Protein AF-A0A2W6DNK1-F1 (afdb_monomer_lite)

Foldseek 3Di:
DPDDDAQEEEAEADFFQDADAQDQDDDDDDDDPDDCVVSVVVSCCSNVPDPCSLVVLLPPPHQYEYEHQPPQAPRPVVRVVVSQVSYPRRDYDYDNQYRPCCVRPVVVVVVVVCVRVVD

Sequence (119 aa):
MFGVTVRRLVLEDVGPLKPRPADPPAKPKGVLPFDWRVVEQVRPEIDNFDPGWAGVVASITALTLAVAGGPRSPIPQKQIDDLVRLLPDGRMVTVDAGHFVHATEPDAFIRQLVSFLDA

Secondary structure (DSSP, 8-state):
-------EEEEES----------PPPPPSS--SS-HHHHHHHHHHHHS--TTHHHHHHT--SEEEEEE--TTSSS-HHHHHHHHHHSTTEEEEE-SS-S-HHHHSHHHHHHHHHHHH--

Radius of gyration: 16.28 Å; chains: 1; bounding box: 42×34×45 Å

Structure (mmCIF, N/CA/C/O backbone):
data_AF-A0A2W6DNK1-F1
#
_entry.id   AF-A0A2W6DNK1-F1
#
loop_
_atom_site.group_PDB
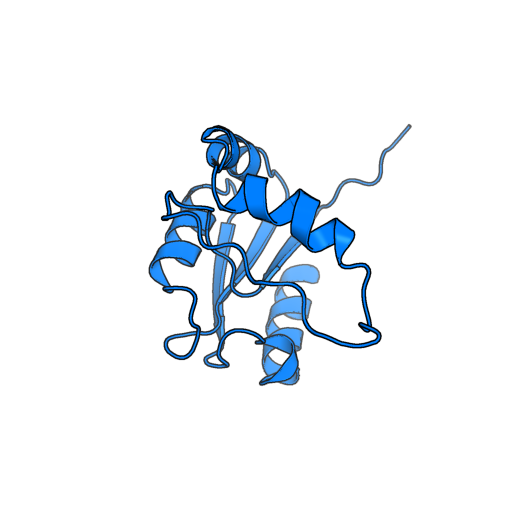_atom_site.id
_atom_site.type_symbol
_atom_site.label_atom_id
_atom_site.label_alt_id
_atom_site.label_comp_id
_atom_site.label_asym_id
_atom_site.label_entity_id
_atom_site.label_seq_id
_atom_site.pdbx_PDB_ins_code
_atom_site.Cartn_x
_atom_site.Cartn_y
_atom_site.Cartn_z
_atom_site.occupancy
_atom_site.B_iso_or_equiv
_atom_site.auth_seq_id
_atom_site.auth_comp_id
_atom_site.auth_asym_id
_atom_site.auth_atom_id
_atom_site.pdbx_PDB_model_num
ATOM 1 N N . MET A 1 1 ? -28.617 11.988 2.122 1.00 44.09 1 MET A N 1
ATOM 2 C CA . MET A 1 1 ? -27.889 11.049 1.245 1.00 44.09 1 MET A CA 1
ATOM 3 C C . MET A 1 1 ? -26.732 10.498 2.064 1.00 44.09 1 MET A C 1
ATOM 5 O O . MET A 1 1 ? -25.747 11.198 2.235 1.00 44.09 1 MET A O 1
ATOM 9 N N . PHE A 1 2 ? -26.884 9.328 2.687 1.00 51.50 2 PHE A N 1
ATOM 10 C CA . PHE A 1 2 ? -25.758 8.693 3.375 1.00 51.50 2 PHE A CA 1
ATOM 11 C C . PHE A 1 2 ? -24.944 7.972 2.304 1.00 51.50 2 PHE A C 1
ATOM 13 O O . PHE A 1 2 ? -25.337 6.904 1.842 1.00 51.50 2 PHE A O 1
ATOM 20 N N . GLY A 1 3 ? -23.885 8.621 1.818 1.00 61.28 3 GLY A N 1
ATOM 21 C CA . GLY A 1 3 ? -22.905 7.952 0.969 1.00 61.28 3 GLY A CA 1
ATOM 22 C C . GLY A 1 3 ? -22.286 6.797 1.749 1.00 61.28 3 GLY A C 1
ATOM 23 O O . GLY A 1 3 ? -22.042 6.927 2.948 1.00 61.28 3 GLY A O 1
ATOM 24 N N . VAL A 1 4 ? -22.075 5.657 1.094 1.00 68.25 4 VAL A N 1
ATOM 25 C CA . VAL A 1 4 ? -21.362 4.533 1.706 1.00 68.25 4 VAL A CA 1
ATOM 26 C C . VAL A 1 4 ? -19.957 5.019 2.059 1.00 68.25 4 VAL A C 1
ATOM 28 O O . VAL A 1 4 ? -19.179 5.354 1.170 1.00 68.25 4 VAL A O 1
ATOM 31 N N . THR A 1 5 ? -19.643 5.097 3.351 1.00 87.12 5 THR A N 1
ATOM 32 C CA . THR A 1 5 ? -18.294 5.407 3.824 1.00 87.12 5 THR A CA 1
ATOM 33 C C . THR A 1 5 ? -17.522 4.112 4.042 1.00 87.12 5 THR A C 1
ATOM 35 O O . THR A 1 5 ? -18.023 3.149 4.632 1.00 87.12 5 THR A O 1
ATOM 38 N N . VAL A 1 6 ? -16.282 4.072 3.558 1.00 93.00 6 VAL A N 1
ATOM 39 C CA . VAL A 1 6 ? -15.356 2.977 3.858 1.00 93.00 6 VAL A CA 1
ATOM 40 C C . VAL A 1 6 ? -14.941 3.113 5.321 1.00 93.00 6 VAL A C 1
ATOM 42 O O . VAL A 1 6 ? -14.356 4.118 5.707 1.00 93.00 6 VAL A O 1
ATOM 45 N N . ARG A 1 7 ? -15.277 2.119 6.152 1.00 94.56 7 ARG A N 1
ATOM 46 C CA . ARG A 1 7 ? -14.941 2.118 7.591 1.00 94.56 7 ARG A CA 1
ATOM 47 C C . ARG A 1 7 ? -13.586 1.482 7.886 1.00 94.56 7 ARG A C 1
ATOM 49 O O . ARG A 1 7 ? -12.930 1.854 8.852 1.00 94.56 7 ARG A O 1
ATOM 56 N N . ARG A 1 8 ? -13.206 0.499 7.071 1.00 96.94 8 ARG A N 1
ATOM 57 C CA . ARG A 1 8 ? -11.970 -0.271 7.189 1.00 96.94 8 ARG A CA 1
ATOM 58 C C . ARG A 1 8 ? -11.391 -0.488 5.797 1.00 96.94 8 ARG A C 1
ATOM 60 O O . ARG A 1 8 ? -12.136 -0.838 4.882 1.00 96.94 8 ARG A O 1
ATOM 67 N N . LEU A 1 9 ? -10.093 -0.268 5.655 1.00 97.31 9 LEU A N 1
ATOM 68 C CA . LEU A 1 9 ? -9.333 -0.419 4.419 1.00 97.31 9 LEU A CA 1
ATOM 69 C C . LEU A 1 9 ? -8.195 -1.411 4.660 1.00 97.31 9 LEU A C 1
ATOM 71 O O . LEU A 1 9 ? -7.528 -1.359 5.691 1.00 97.31 9 LEU A O 1
ATOM 75 N N . VAL A 1 10 ? -7.962 -2.312 3.711 1.00 98.06 10 VAL A N 1
ATOM 76 C CA . VAL A 1 10 ? -6.793 -3.193 3.731 1.00 98.06 10 VAL A CA 1
ATOM 77 C C . VAL A 1 10 ? -5.965 -2.930 2.487 1.00 98.06 10 VAL A C 1
ATOM 79 O O . VAL A 1 10 ? -6.500 -2.866 1.382 1.00 98.06 10 VAL A O 1
ATOM 82 N N . LEU A 1 11 ? -4.667 -2.747 2.693 1.00 97.81 11 LEU A N 1
ATOM 83 C CA . LEU A 1 11 ? -3.669 -2.504 1.668 1.00 97.81 11 LEU A CA 1
ATOM 84 C C . LEU A 1 11 ? -2.712 -3.691 1.646 1.00 97.81 11 LEU A C 1
ATOM 86 O O . LEU A 1 11 ? -2.183 -4.083 2.684 1.00 97.81 11 LEU A O 1
ATOM 90 N N . GLU A 1 12 ? -2.489 -4.269 0.476 1.00 98.50 12 GLU A N 1
ATOM 91 C CA . GLU A 1 12 ? -1.582 -5.400 0.314 1.00 98.50 12 GLU A CA 1
ATOM 92 C C . GLU A 1 12 ? -0.264 -4.921 -0.287 1.00 98.50 12 GLU A C 1
ATOM 94 O O . GLU A 1 12 ? -0.253 -4.339 -1.369 1.00 98.50 12 GLU A O 1
ATOM 99 N N . ASP A 1 13 ? 0.822 -5.151 0.451 1.00 98.06 13 ASP A N 1
ATOM 100 C CA . ASP A 1 13 ? 2.214 -4.994 0.032 1.00 98.06 13 ASP A CA 1
ATOM 101 C C . ASP A 1 13 ? 2.490 -3.764 -0.851 1.00 98.06 13 ASP A C 1
ATOM 103 O O . ASP A 1 13 ? 3.065 -3.844 -1.936 1.00 98.06 13 ASP A O 1
ATOM 107 N N . VAL A 1 14 ? 2.059 -2.597 -0.373 1.00 95.44 14 VAL A N 1
ATOM 108 C CA . VAL A 1 14 ? 2.172 -1.325 -1.089 1.00 95.44 14 VAL A CA 1
ATOM 109 C C . VAL A 1 14 ? 2.824 -0.271 -0.199 1.00 95.44 14 VAL A C 1
ATOM 111 O O . VAL A 1 14 ? 2.515 -0.149 0.985 1.00 95.44 14 VAL A O 1
ATOM 114 N N . GLY A 1 15 ? 3.765 0.480 -0.771 1.00 92.12 15 GLY A N 1
ATOM 115 C CA . GLY A 1 15 ? 4.386 1.656 -0.158 1.00 92.12 15 GLY A CA 1
ATOM 116 C C . GLY A 1 15 ? 3.917 2.952 -0.830 1.00 92.12 15 GLY A C 1
ATOM 117 O O . GLY A 1 15 ? 3.208 2.897 -1.837 1.00 92.12 15 GLY A O 1
ATOM 118 N N . PRO A 1 16 ? 4.315 4.134 -0.324 1.00 88.00 16 PRO A N 1
ATOM 119 C CA . PRO A 1 16 ? 4.031 5.378 -1.017 1.00 88.00 16 PRO A CA 1
ATOM 120 C C . PRO A 1 16 ? 4.796 5.413 -2.343 1.00 88.00 16 PRO A C 1
ATOM 122 O O . PRO A 1 16 ? 5.902 4.871 -2.454 1.00 88.00 16 PRO A O 1
ATOM 125 N N . LEU A 1 17 ? 4.244 6.121 -3.329 1.00 82.31 17 LEU A N 1
ATOM 126 C CA . LEU A 1 17 ? 5.014 6.484 -4.514 1.00 82.31 17 LEU A CA 1
ATOM 127 C C . LEU A 1 17 ? 6.224 7.325 -4.088 1.00 82.31 17 LEU A C 1
ATOM 129 O O . LEU A 1 17 ? 6.125 8.210 -3.236 1.00 82.31 17 LEU A O 1
ATOM 133 N N . LYS A 1 18 ? 7.384 7.021 -4.669 1.00 78.81 18 LYS A N 1
ATOM 134 C CA . LYS A 1 18 ? 8.635 7.751 -4.454 1.00 78.81 18 LYS A CA 1
ATOM 135 C C . LYS A 1 18 ? 9.195 8.194 -5.804 1.00 78.81 18 LYS A C 1
ATOM 137 O O . LYS A 1 18 ? 8.950 7.506 -6.799 1.00 78.81 18 LYS A O 1
ATOM 142 N N . PRO A 1 19 ? 9.974 9.293 -5.843 1.00 79.69 19 PRO A N 1
ATOM 143 C CA . PRO A 1 19 ? 10.670 9.685 -7.058 1.00 79.69 19 PRO A CA 1
ATOM 144 C C . PRO A 1 19 ? 11.487 8.511 -7.597 1.00 79.69 19 PRO A C 1
ATOM 146 O O . PRO A 1 19 ? 12.248 7.884 -6.854 1.00 79.69 19 PRO A O 1
ATOM 149 N N . ARG A 1 20 ? 11.335 8.222 -8.887 1.00 81.31 20 ARG A N 1
ATOM 150 C CA . ARG A 1 20 ? 12.095 7.185 -9.584 1.00 81.31 20 ARG A CA 1
ATOM 151 C C . ARG A 1 20 ? 12.389 7.619 -11.018 1.00 81.31 20 ARG A C 1
ATOM 153 O O . ARG A 1 20 ? 11.622 8.406 -11.568 1.00 81.31 20 ARG A O 1
ATOM 160 N N . PRO A 1 21 ? 13.464 7.112 -11.641 1.00 85.50 21 PRO A N 1
ATOM 161 C CA . PRO A 1 21 ? 13.654 7.273 -13.074 1.00 85.50 21 PRO A CA 1
ATOM 162 C C . PRO A 1 21 ? 12.460 6.692 -1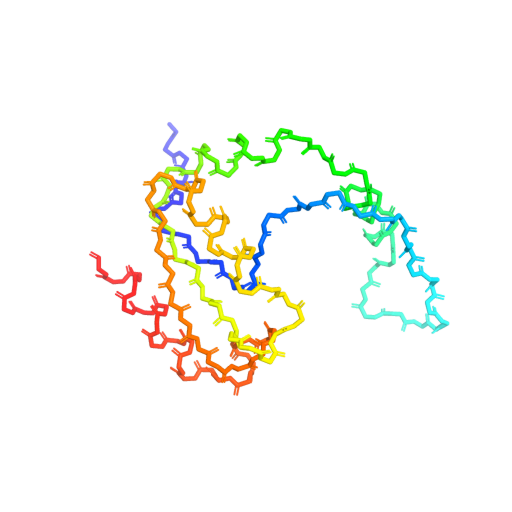3.839 1.00 85.50 21 PRO A C 1
ATOM 164 O O . PRO A 1 21 ? 11.982 5.600 -13.511 1.00 85.50 21 PRO A O 1
ATOM 167 N N . ALA A 1 22 ? 11.990 7.428 -14.845 1.00 86.56 22 ALA A N 1
ATOM 168 C CA . ALA A 1 22 ? 10.959 6.939 -15.743 1.00 86.56 22 ALA A CA 1
ATOM 169 C C . ALA A 1 22 ? 11.503 5.752 -16.544 1.00 86.56 22 ALA A C 1
ATOM 171 O O . ALA A 1 22 ? 12.569 5.843 -17.154 1.00 86.56 22 ALA A O 1
ATOM 172 N N . ASP A 1 23 ? 10.765 4.647 -16.529 1.00 86.50 23 ASP A N 1
ATOM 173 C CA . ASP A 1 23 ? 11.126 3.424 -17.253 1.00 86.50 23 ASP A CA 1
ATOM 174 C C . ASP A 1 23 ? 9.852 2.696 -17.704 1.00 86.50 23 ASP A C 1
ATOM 176 O O . ASP A 1 23 ? 9.444 1.697 -17.100 1.00 86.50 23 ASP A O 1
ATOM 180 N N . PRO A 1 24 ? 9.087 3.261 -18.651 1.00 86.31 24 PRO A N 1
ATOM 181 C CA . PRO A 1 24 ? 7.848 2.649 -19.101 1.00 86.31 24 PRO A CA 1
ATOM 182 C C . PRO A 1 24 ? 8.131 1.357 -19.889 1.00 86.31 24 PRO A C 1
ATOM 184 O O . PRO A 1 24 ? 8.970 1.358 -20.791 1.00 86.31 24 PRO A O 1
ATOM 187 N N . PRO A 1 25 ? 7.418 0.250 -19.605 1.00 89.69 25 PRO A N 1
ATOM 188 C CA . PRO A 1 25 ? 7.594 -0.983 -20.359 1.00 89.69 25 PRO A CA 1
ATOM 189 C C . PRO A 1 25 ? 7.104 -0.818 -21.803 1.00 89.69 25 PRO A C 1
ATOM 191 O O . PRO A 1 25 ? 6.107 -0.145 -22.067 1.00 89.69 25 PRO A O 1
ATOM 194 N N . ALA A 1 26 ? 7.760 -1.497 -22.744 1.00 93.69 26 ALA A N 1
ATOM 195 C CA . ALA A 1 26 ? 7.257 -1.602 -24.109 1.00 93.69 26 ALA A CA 1
ATOM 196 C C . ALA A 1 26 ? 6.015 -2.509 -24.167 1.00 93.69 26 ALA A C 1
ATOM 198 O O . ALA A 1 26 ? 5.935 -3.517 -23.461 1.00 93.69 26 ALA A O 1
ATOM 199 N N . LYS A 1 27 ? 5.070 -2.187 -25.061 1.00 95.44 27 LYS A N 1
ATOM 200 C CA . LYS A 1 27 ? 3.878 -3.014 -25.285 1.00 95.44 27 LYS A CA 1
ATOM 201 C C . LYS A 1 27 ? 4.264 -4.429 -25.737 1.00 95.44 27 LYS A C 1
ATOM 203 O O . LYS A 1 27 ? 4.919 -4.558 -26.777 1.00 95.44 27 LYS A O 1
ATOM 208 N N . PRO A 1 28 ? 3.827 -5.493 -25.037 1.00 95.88 28 PRO A N 1
ATOM 209 C CA . PRO A 1 28 ? 4.054 -6.855 -25.497 1.00 95.88 28 PRO A CA 1
ATOM 210 C C . PRO A 1 28 ? 3.306 -7.141 -26.805 1.00 95.88 28 PRO A C 1
ATOM 212 O O . PRO A 1 28 ? 2.250 -6.571 -27.088 1.00 95.88 28 PRO A O 1
ATOM 215 N N . LYS A 1 29 ? 3.851 -8.053 -27.614 1.00 96.44 29 LYS A N 1
ATOM 216 C CA . LYS A 1 29 ? 3.197 -8.521 -28.844 1.00 96.44 29 LYS A CA 1
ATOM 217 C C . LYS A 1 29 ? 1.994 -9.413 -28.506 1.00 96.44 29 LYS A C 1
ATOM 219 O O . LYS A 1 29 ? 2.033 -10.152 -27.529 1.00 96.44 29 LYS A O 1
ATOM 224 N N . GLY A 1 30 ? 0.985 -9.415 -29.379 1.00 95.75 30 GLY A N 1
ATOM 225 C CA . GLY A 1 30 ? -0.181 -10.300 -29.281 1.00 95.75 30 GLY A CA 1
ATOM 226 C C . GLY A 1 30 ? -1.385 -9.683 -28.568 1.00 95.75 30 GLY A C 1
ATOM 227 O O . GLY A 1 30 ? -1.405 -8.493 -28.253 1.00 95.75 30 GLY A O 1
ATOM 228 N N . VAL A 1 31 ? -2.419 -10.504 -28.367 1.00 95.81 31 VAL A N 1
ATOM 229 C CA . VAL A 1 31 ? -3.621 -10.118 -27.616 1.00 95.81 31 VAL A CA 1
ATOM 230 C C . VAL A 1 31 ? -3.301 -10.178 -26.128 1.00 95.81 31 VAL A C 1
ATOM 232 O O . VAL A 1 31 ? -2.811 -11.194 -25.638 1.00 95.81 31 VAL A O 1
ATOM 235 N N . LEU A 1 32 ? -3.571 -9.085 -25.421 1.00 97.06 32 LEU A N 1
ATOM 236 C CA . LEU A 1 32 ? -3.345 -8.982 -23.984 1.00 97.06 32 LEU A CA 1
ATOM 237 C C . LEU A 1 32 ? -4.640 -9.282 -23.219 1.00 97.06 32 LEU A C 1
ATOM 239 O O . LEU A 1 32 ? -5.720 -8.954 -23.711 1.00 97.06 32 LEU A O 1
ATOM 243 N N . PRO A 1 33 ? -4.551 -9.836 -21.997 1.00 96.31 33 PRO A N 1
ATOM 244 C CA . PRO A 1 33 ? -5.715 -10.068 -21.142 1.00 96.31 33 PRO A CA 1
ATOM 245 C C . PRO A 1 33 ? -6.245 -8.781 -20.474 1.00 96.31 33 PRO A C 1
ATOM 247 O O . PRO A 1 33 ? -7.129 -8.850 -19.628 1.00 96.31 33 PRO A O 1
ATOM 250 N N . PHE A 1 34 ? -5.703 -7.613 -20.832 1.00 95.06 34 PHE A N 1
ATOM 251 C CA . PHE A 1 34 ? -6.105 -6.293 -20.346 1.00 95.06 34 PHE A CA 1
ATOM 252 C C . PHE A 1 34 ? -5.882 -5.226 -21.432 1.00 95.06 34 PHE A C 1
ATOM 254 O O . PHE A 1 34 ? -5.123 -5.444 -22.381 1.00 95.06 34 PHE A O 1
ATOM 261 N N . ASP A 1 35 ? -6.523 -4.059 -21.298 1.00 95.81 35 ASP A N 1
ATOM 262 C CA . ASP A 1 35 ? -6.309 -2.936 -22.219 1.00 95.81 35 ASP A CA 1
ATOM 263 C C . ASP A 1 35 ? -4.965 -2.253 -21.932 1.00 95.81 35 ASP A C 1
ATOM 265 O O . ASP A 1 35 ? -4.757 -1.656 -20.875 1.00 95.81 35 ASP A O 1
ATOM 269 N N . TRP A 1 36 ? -4.053 -2.310 -22.904 1.00 96.00 36 TRP A N 1
ATOM 270 C CA . TRP A 1 36 ? -2.750 -1.654 -22.812 1.00 96.00 36 TRP A CA 1
ATOM 271 C C . TRP A 1 36 ? -2.844 -0.140 -22.578 1.00 96.00 36 TRP A C 1
ATOM 273 O O . TRP A 1 36 ? -1.942 0.432 -21.967 1.00 96.00 36 TRP A O 1
ATOM 283 N N . ARG A 1 37 ? -3.939 0.509 -22.998 1.00 94.81 37 ARG A N 1
ATOM 284 C CA . ARG A 1 37 ? -4.141 1.948 -22.771 1.00 94.81 37 ARG A CA 1
ATOM 285 C C . ARG A 1 37 ? -4.123 2.319 -21.290 1.00 94.81 37 ARG A C 1
ATOM 287 O O . ARG A 1 37 ? -3.697 3.418 -20.958 1.00 94.81 37 ARG A O 1
ATOM 294 N N . VAL A 1 38 ? -4.510 1.402 -20.398 1.00 95.06 38 VAL A N 1
ATOM 295 C CA . VAL A 1 38 ? -4.424 1.627 -18.946 1.00 95.06 38 VAL A CA 1
ATOM 296 C C . VAL A 1 38 ? -2.967 1.788 -18.509 1.00 95.06 38 VAL A C 1
ATOM 298 O O . VAL A 1 38 ? -2.665 2.666 -17.709 1.00 95.06 38 VAL A O 1
ATOM 301 N N . VAL A 1 39 ? -2.038 1.005 -19.068 1.00 94.19 39 VAL A N 1
ATOM 302 C CA . VAL A 1 39 ? -0.603 1.136 -18.759 1.00 94.19 39 VAL A CA 1
ATOM 303 C C . VAL A 1 39 ? -0.074 2.481 -19.245 1.00 94.19 39 VAL A C 1
ATOM 305 O O . VAL A 1 39 ? 0.631 3.159 -18.504 1.00 94.19 39 VAL A O 1
ATOM 308 N N . GLU A 1 40 ? -0.446 2.890 -20.458 1.00 93.44 40 GLU A N 1
ATOM 309 C CA . GLU A 1 40 ? -0.033 4.173 -21.044 1.00 93.44 40 GLU A CA 1
ATOM 310 C C . GLU A 1 40 ? -0.542 5.378 -20.242 1.00 93.44 40 GLU A C 1
ATOM 312 O O . GLU A 1 40 ? 0.138 6.398 -20.186 1.00 93.44 40 GLU A O 1
ATOM 317 N N . GLN A 1 41 ? -1.706 5.257 -19.601 1.00 92.75 41 GLN A N 1
ATOM 318 C CA . GLN A 1 41 ? -2.293 6.310 -18.768 1.00 92.75 41 GLN A CA 1
ATOM 319 C C . GLN A 1 41 ? -1.730 6.324 -17.344 1.00 92.75 41 GLN A C 1
ATOM 321 O O . GLN A 1 41 ? -1.423 7.390 -16.821 1.00 92.75 41 GLN A O 1
ATOM 326 N N . VAL A 1 42 ? -1.551 5.154 -16.726 1.00 90.62 42 VAL A N 1
ATOM 327 C CA . VAL A 1 42 ? -1.112 5.046 -15.327 1.00 90.62 42 VAL A CA 1
ATOM 328 C C . VAL A 1 42 ? 0.399 5.239 -15.190 1.00 90.62 42 VAL A C 1
ATOM 330 O O . VAL A 1 42 ? 0.870 5.832 -14.222 1.00 90.62 42 VAL A O 1
ATOM 333 N N . ARG A 1 43 ? 1.203 4.746 -16.143 1.00 90.69 43 ARG A N 1
ATOM 334 C CA . ARG A 1 43 ? 2.668 4.759 -16.012 1.00 90.69 43 ARG A CA 1
ATOM 335 C C . ARG A 1 43 ? 3.257 6.171 -15.861 1.00 90.69 43 ARG A C 1
ATOM 337 O O . ARG A 1 43 ? 4.102 6.315 -14.976 1.00 90.69 43 ARG A O 1
ATOM 344 N N . PRO A 1 44 ? 2.800 7.199 -16.604 1.00 88.94 44 PRO A N 1
ATOM 345 C CA . PRO A 1 44 ? 3.237 8.577 -16.395 1.00 88.94 44 PRO A CA 1
ATOM 346 C C . PRO A 1 44 ? 2.965 9.112 -14.985 1.00 88.94 44 PRO A C 1
ATOM 348 O O . PRO A 1 44 ? 3.800 9.844 -14.466 1.00 88.94 44 PRO A O 1
ATOM 351 N N . GLU A 1 45 ? 1.861 8.728 -14.336 1.00 87.00 45 GLU A N 1
ATOM 352 C CA . GLU A 1 45 ? 1.555 9.151 -12.958 1.00 87.00 45 GLU A CA 1
ATOM 353 C C . GLU A 1 45 ? 2.494 8.502 -11.933 1.00 87.00 45 GLU A C 1
ATOM 355 O O . GLU A 1 45 ? 2.833 9.104 -10.919 1.00 87.00 45 GLU A O 1
ATOM 360 N N . ILE A 1 46 ? 2.956 7.277 -12.197 1.00 86.94 46 ILE A N 1
ATOM 361 C CA . ILE A 1 46 ? 3.936 6.595 -11.340 1.00 86.94 46 ILE A CA 1
ATOM 362 C C . ILE A 1 46 ? 5.361 7.110 -11.621 1.00 86.94 46 ILE A C 1
ATOM 364 O O . ILE A 1 46 ? 6.195 7.139 -10.717 1.00 86.94 46 ILE A O 1
ATOM 368 N N . ASP A 1 47 ? 5.681 7.441 -12.874 1.00 87.25 47 ASP A N 1
ATOM 369 C CA . ASP A 1 47 ? 6.991 7.979 -13.274 1.00 87.25 47 ASP A CA 1
ATOM 370 C C . ASP A 1 47 ? 7.165 9.442 -12.814 1.00 87.25 47 ASP A C 1
ATOM 372 O O . ASP A 1 47 ? 8.236 9.819 -12.341 1.00 87.25 47 ASP A O 1
ATOM 376 N N . ASN A 1 48 ? 6.106 10.251 -12.900 1.00 86.44 48 ASN A N 1
ATOM 377 C CA . ASN A 1 48 ? 6.047 11.640 -12.447 1.00 86.44 48 ASN A CA 1
ATOM 378 C C . ASN A 1 48 ? 5.018 11.779 -11.316 1.00 86.44 48 ASN A C 1
ATOM 380 O O . ASN A 1 48 ? 3.940 12.345 -11.502 1.00 86.44 48 ASN A O 1
ATOM 384 N N . PHE A 1 49 ? 5.344 11.207 -10.154 1.00 84.88 49 PHE A N 1
ATOM 385 C CA . PHE A 1 49 ? 4.421 11.167 -9.020 1.00 84.88 49 PHE A CA 1
ATOM 386 C C . PHE A 1 49 ? 4.069 12.572 -8.508 1.00 84.88 49 PHE A C 1
ATOM 388 O O . PHE A 1 49 ? 4.934 13.435 -8.348 1.00 84.88 49 PHE A O 1
ATOM 395 N N . ASP A 1 50 ? 2.790 12.778 -8.199 1.00 86.31 50 ASP A N 1
ATOM 396 C CA . ASP A 1 50 ? 2.318 13.991 -7.535 1.00 86.31 50 ASP A CA 1
ATOM 397 C C . ASP A 1 50 ? 2.778 13.991 -6.060 1.00 86.31 50 ASP A C 1
ATOM 399 O O . ASP A 1 50 ? 2.421 13.076 -5.306 1.00 86.31 50 ASP A O 1
ATOM 403 N N . PRO A 1 51 ? 3.543 14.996 -5.589 1.00 86.00 51 PRO A N 1
ATOM 404 C CA . PRO A 1 51 ? 3.920 15.092 -4.178 1.00 86.00 51 PRO A CA 1
ATOM 405 C C . PRO A 1 51 ? 2.710 15.185 -3.226 1.00 86.00 51 PRO A C 1
ATOM 407 O O . PRO A 1 51 ? 2.842 14.877 -2.039 1.00 86.00 51 PRO A O 1
ATOM 410 N N . GLY A 1 52 ? 1.527 15.550 -3.730 1.00 90.00 52 GLY A N 1
ATOM 411 C CA . GLY A 1 52 ? 0.261 15.567 -3.001 1.00 90.00 52 GLY A CA 1
ATOM 412 C C . GLY A 1 52 ? -0.226 14.193 -2.525 1.00 90.00 52 GLY A C 1
ATOM 413 O O . GLY A 1 52 ? -1.045 14.139 -1.605 1.00 90.00 52 GLY A O 1
ATOM 414 N N . TRP A 1 53 ? 0.307 13.082 -3.052 1.00 88.75 53 TRP A N 1
ATOM 415 C CA . TRP A 1 53 ? -0.084 11.725 -2.639 1.00 88.75 53 TRP A CA 1
ATOM 416 C C . TRP A 1 53 ? 0.071 11.472 -1.140 1.00 88.75 53 TRP A C 1
ATOM 418 O O . TRP A 1 53 ? -0.767 10.797 -0.543 1.00 88.75 53 TRP A O 1
ATOM 428 N N . ALA A 1 54 ? 1.094 12.049 -0.504 1.00 90.69 54 ALA A N 1
ATOM 429 C CA . ALA A 1 54 ? 1.253 11.935 0.944 1.00 90.69 54 ALA A CA 1
ATOM 430 C C . ALA A 1 54 ? 0.066 12.563 1.698 1.00 90.69 54 ALA A C 1
ATOM 432 O O . ALA A 1 54 ? -0.418 11.990 2.672 1.00 90.69 54 ALA A O 1
ATOM 433 N N . GLY A 1 55 ? -0.443 13.700 1.211 1.00 93.75 55 GLY A N 1
ATOM 434 C CA . GLY A 1 55 ? -1.642 14.346 1.746 1.00 93.75 55 GLY A CA 1
ATOM 435 C C . GLY A 1 55 ? -2.912 13.531 1.498 1.00 93.75 55 GLY A C 1
ATOM 436 O O . GLY A 1 55 ? -3.770 13.460 2.374 1.00 93.75 55 GLY A O 1
ATOM 437 N N . VAL A 1 56 ? -3.009 12.854 0.347 1.00 92.19 56 VAL A N 1
ATOM 438 C CA . VAL A 1 56 ? -4.121 11.935 0.054 1.00 92.19 56 VAL A CA 1
ATOM 439 C C . VAL A 1 56 ? -4.133 10.777 1.050 1.00 92.19 56 VAL A C 1
ATOM 441 O O . VAL A 1 56 ? -5.161 10.541 1.681 1.00 92.19 56 VAL A O 1
ATOM 444 N N . VAL A 1 57 ? -2.995 10.106 1.262 1.00 94.25 57 VAL A N 1
ATOM 445 C CA . VAL A 1 57 ? -2.876 9.027 2.260 1.00 94.25 57 VAL A CA 1
ATOM 446 C C . VAL A 1 57 ? -3.223 9.540 3.661 1.00 94.25 57 VAL A C 1
ATOM 448 O O . VAL A 1 57 ? -4.014 8.914 4.359 1.00 94.25 57 VAL A O 1
ATOM 451 N N . ALA A 1 58 ? -2.720 10.717 4.042 1.00 95.81 58 ALA A N 1
ATOM 452 C CA . ALA A 1 58 ? -3.016 11.329 5.338 1.00 95.81 58 ALA A CA 1
ATOM 453 C C . ALA A 1 58 ? -4.494 11.726 5.524 1.00 95.81 58 ALA A C 1
ATOM 455 O O . ALA A 1 58 ? -4.947 11.891 6.655 1.00 95.81 58 ALA A O 1
ATOM 456 N N . SER A 1 59 ? -5.259 11.865 4.437 1.00 95.88 59 SER A N 1
ATOM 457 C CA . SER A 1 59 ? -6.698 12.157 4.486 1.00 95.88 59 SER A CA 1
ATOM 458 C C . SER A 1 59 ? -7.583 10.914 4.638 1.00 95.88 59 SER A C 1
ATOM 460 O O . SER A 1 59 ? -8.795 11.046 4.823 1.00 95.88 59 SER A O 1
ATOM 462 N N . ILE A 1 60 ? -7.007 9.707 4.579 1.00 95.44 60 ILE A N 1
ATOM 463 C CA . ILE A 1 60 ? -7.741 8.455 4.788 1.00 95.44 60 ILE A CA 1
ATOM 464 C C . ILE A 1 60 ? -8.098 8.338 6.272 1.00 95.44 60 ILE A C 1
ATOM 466 O O . ILE A 1 60 ? -7.245 8.080 7.112 1.00 95.44 60 ILE A O 1
ATOM 470 N N . THR A 1 61 ? -9.382 8.494 6.591 1.00 95.19 61 THR A N 1
ATOM 471 C CA . THR A 1 61 ? -9.908 8.374 7.964 1.00 95.19 61 THR A CA 1
ATOM 472 C C . THR A 1 61 ? -10.402 6.970 8.310 1.00 95.19 61 THR A C 1
ATOM 474 O O . THR A 1 61 ? -10.797 6.712 9.444 1.00 95.19 61 THR A O 1
ATOM 477 N N . ALA A 1 62 ? -10.416 6.052 7.341 1.00 97.00 62 ALA A N 1
ATOM 478 C CA . ALA A 1 62 ? -10.734 4.656 7.597 1.00 97.00 62 ALA A CA 1
ATOM 479 C C . ALA A 1 62 ? -9.604 4.006 8.406 1.00 97.00 62 ALA A C 1
ATOM 481 O O . ALA A 1 62 ? -8.426 4.195 8.088 1.00 97.00 62 ALA A O 1
ATOM 482 N N . LEU A 1 63 ? -9.962 3.163 9.381 1.00 97.69 63 LEU A N 1
ATOM 483 C CA . LEU A 1 63 ? -8.988 2.268 10.005 1.00 97.69 63 LEU A CA 1
ATOM 484 C C . LEU A 1 63 ? -8.314 1.474 8.889 1.00 97.69 63 LEU A C 1
ATOM 486 O O . LEU A 1 63 ? -9.010 0.883 8.056 1.00 97.69 63 LEU A O 1
ATOM 490 N N . THR A 1 64 ? -6.986 1.449 8.861 1.00 98.44 64 THR A N 1
ATOM 491 C CA . THR A 1 64 ? -6.260 0.861 7.735 1.00 98.44 64 THR A CA 1
ATOM 492 C C . THR A 1 64 ? -5.245 -0.173 8.201 1.00 98.44 64 THR A C 1
ATOM 494 O O . THR A 1 64 ? -4.418 0.100 9.068 1.00 98.44 64 THR A O 1
ATOM 497 N N . LEU A 1 65 ? -5.288 -1.362 7.600 1.00 98.62 65 LEU A N 1
ATOM 498 C CA . LEU A 1 65 ? -4.283 -2.408 7.773 1.00 98.62 65 LEU A CA 1
ATOM 499 C C . LEU A 1 65 ? -3.440 -2.533 6.502 1.00 98.62 65 LEU A C 1
ATOM 501 O O . LEU A 1 65 ? -3.976 -2.813 5.435 1.00 98.62 65 LEU A O 1
ATOM 505 N N . ALA A 1 66 ? -2.124 -2.401 6.624 1.00 98.38 66 ALA A N 1
ATOM 506 C CA . ALA A 1 66 ? -1.174 -2.811 5.600 1.00 98.38 66 ALA A CA 1
ATOM 507 C C . ALA A 1 66 ? -0.680 -4.239 5.885 1.00 98.38 66 ALA A C 1
ATOM 509 O O . ALA A 1 66 ? -0.115 -4.509 6.948 1.00 98.38 66 ALA A O 1
ATOM 510 N N . VAL A 1 67 ? -0.878 -5.153 4.938 1.00 98.62 67 VAL A N 1
ATOM 511 C CA . VAL A 1 67 ? -0.348 -6.519 4.984 1.00 98.62 67 VAL A CA 1
ATOM 512 C C . VAL A 1 67 ? 0.892 -6.573 4.101 1.00 98.62 67 VAL A C 1
ATOM 514 O O . VAL A 1 67 ? 0.796 -6.594 2.879 1.00 98.62 67 VAL A O 1
ATOM 517 N N . ALA A 1 68 ? 2.061 -6.544 4.728 1.00 98.62 68 ALA A N 1
ATOM 518 C CA . ALA A 1 68 ? 3.348 -6.503 4.056 1.00 98.62 68 ALA A CA 1
ATOM 519 C C . ALA A 1 68 ? 3.854 -7.913 3.715 1.00 98.62 68 ALA A C 1
ATOM 521 O O . ALA A 1 68 ? 3.720 -8.832 4.524 1.00 98.62 68 ALA A O 1
ATOM 522 N N . GLY A 1 69 ? 4.478 -8.065 2.548 1.00 98.31 69 GLY A N 1
ATOM 523 C CA . GLY A 1 69 ? 4.939 -9.342 2.003 1.00 98.31 69 GLY A CA 1
ATOM 524 C C . GLY A 1 69 ? 6.272 -9.862 2.538 1.00 98.31 69 GLY A C 1
ATOM 525 O O . GLY A 1 69 ? 6.728 -10.937 2.137 1.00 98.31 69 GLY A O 1
ATOM 526 N N . GLY A 1 70 ? 6.926 -9.110 3.423 1.00 97.62 70 GLY A N 1
ATOM 527 C CA . GLY A 1 70 ? 8.203 -9.489 4.017 1.00 97.62 70 GLY A CA 1
ATOM 528 C C . GLY A 1 70 ? 9.409 -9.315 3.083 1.00 97.62 70 GLY A C 1
ATOM 529 O O . GLY A 1 70 ? 9.309 -8.709 2.015 1.00 97.62 70 GLY A O 1
ATOM 530 N N . PRO A 1 71 ? 10.591 -9.824 3.479 1.00 96.81 71 PRO A N 1
ATOM 531 C CA . PRO A 1 71 ? 11.857 -9.586 2.776 1.00 96.81 71 PRO A CA 1
ATOM 532 C C . PRO A 1 71 ? 11.918 -10.111 1.337 1.00 96.81 71 PRO A C 1
ATOM 534 O O . PRO A 1 71 ? 12.785 -9.685 0.578 1.00 96.81 71 PRO A O 1
ATOM 537 N N . ARG A 1 72 ? 11.030 -11.041 0.957 1.00 95.31 72 ARG A N 1
ATOM 538 C CA . ARG A 1 72 ? 10.932 -11.554 -0.420 1.00 95.31 72 ARG A CA 1
ATOM 539 C C . ARG A 1 72 ? 10.132 -10.647 -1.354 1.00 95.31 72 ARG A C 1
ATOM 541 O O . ARG A 1 72 ? 10.107 -10.900 -2.557 1.00 95.31 72 ARG A O 1
ATOM 548 N N . SER A 1 73 ? 9.456 -9.627 -0.827 1.00 97.38 73 SER A N 1
ATOM 549 C CA . SER A 1 73 ? 8.770 -8.647 -1.658 1.00 97.38 73 SER A CA 1
ATOM 550 C C . SER A 1 73 ? 9.782 -7.741 -2.379 1.00 97.38 73 SER A C 1
ATOM 552 O O . SER A 1 73 ? 10.773 -7.323 -1.774 1.00 97.38 73 SER A O 1
ATOM 554 N N . PRO A 1 74 ? 9.537 -7.381 -3.654 1.00 94.56 74 PRO A N 1
ATOM 555 C CA . PRO A 1 74 ? 10.285 -6.321 -4.322 1.00 94.56 74 PRO A CA 1
ATOM 556 C C . PRO A 1 74 ? 10.008 -4.938 -3.712 1.00 94.56 74 PRO A C 1
ATOM 558 O O . PRO A 1 74 ? 10.768 -4.004 -3.963 1.00 94.56 74 PRO A O 1
ATOM 561 N N . ILE A 1 75 ? 8.939 -4.790 -2.924 1.00 94.75 75 ILE A N 1
ATOM 562 C CA . ILE A 1 75 ? 8.608 -3.568 -2.201 1.00 94.75 75 ILE A CA 1
ATOM 563 C C . ILE A 1 75 ? 9.414 -3.545 -0.899 1.00 94.75 75 ILE A C 1
ATOM 565 O O . ILE A 1 75 ? 9.218 -4.392 -0.017 1.00 94.75 75 ILE A O 1
ATOM 569 N N . PRO A 1 76 ? 10.329 -2.573 -0.723 1.00 94.88 76 PRO A N 1
ATOM 570 C CA . PRO A 1 76 ? 11.103 -2.492 0.503 1.00 94.88 76 PRO A CA 1
ATOM 571 C C . PRO A 1 76 ? 10.170 -2.291 1.696 1.00 94.88 76 PRO A C 1
ATOM 573 O O . PRO A 1 76 ? 9.391 -1.343 1.725 1.00 94.88 76 PRO A O 1
ATOM 576 N N . GLN A 1 77 ? 10.290 -3.134 2.720 1.00 95.12 77 GLN A N 1
ATOM 577 C CA . GLN A 1 77 ? 9.368 -3.133 3.867 1.00 95.12 77 GLN A CA 1
ATOM 578 C C . GLN A 1 77 ? 9.340 -1.789 4.610 1.00 95.12 77 GLN A C 1
ATOM 580 O O . GLN A 1 77 ? 8.296 -1.359 5.095 1.00 95.12 77 GLN A O 1
ATOM 585 N N . LYS A 1 78 ? 10.462 -1.056 4.602 1.00 95.25 78 LYS A N 1
ATOM 586 C CA . LYS A 1 78 ? 10.519 0.319 5.112 1.00 95.25 78 LYS A CA 1
ATOM 587 C C . LYS A 1 78 ? 9.545 1.260 4.385 1.00 95.25 78 LYS A C 1
ATOM 589 O O . LYS A 1 78 ? 9.036 2.187 4.995 1.00 95.25 78 LYS A O 1
ATOM 594 N N . GLN A 1 79 ? 9.293 1.069 3.091 1.00 94.81 79 GLN A N 1
ATOM 595 C CA . GLN A 1 79 ? 8.342 1.905 2.354 1.00 94.81 79 GLN A CA 1
ATOM 596 C C . GLN A 1 79 ? 6.904 1.668 2.820 1.00 94.81 79 GLN A C 1
ATOM 598 O O . GLN A 1 79 ? 6.148 2.622 2.926 1.00 94.81 79 GLN A O 1
ATOM 603 N N . ILE A 1 80 ? 6.539 0.433 3.153 1.00 97.25 80 ILE A N 1
ATOM 604 C CA . ILE A 1 80 ? 5.209 0.114 3.688 1.00 97.25 80 ILE A CA 1
ATOM 605 C C . ILE A 1 80 ? 5.054 0.730 5.085 1.00 97.25 80 ILE A C 1
ATOM 607 O O . ILE A 1 80 ? 4.053 1.371 5.381 1.00 97.25 80 ILE A O 1
ATOM 611 N N . ASP A 1 81 ? 6.094 0.642 5.911 1.00 96.88 81 ASP A N 1
ATOM 612 C CA . ASP A 1 81 ? 6.163 1.325 7.207 1.00 96.88 81 ASP A CA 1
ATOM 613 C C . ASP A 1 81 ? 6.080 2.864 7.063 1.00 96.88 81 ASP A C 1
ATOM 615 O O . ASP A 1 81 ? 5.348 3.522 7.800 1.00 96.88 81 ASP A O 1
ATOM 619 N N . ASP A 1 82 ? 6.748 3.454 6.061 1.00 95.56 82 ASP A N 1
ATOM 620 C CA . ASP A 1 82 ? 6.623 4.882 5.730 1.00 95.56 82 ASP A CA 1
ATOM 621 C C . ASP A 1 82 ? 5.179 5.248 5.320 1.00 95.56 82 ASP A C 1
ATOM 623 O O . ASP A 1 82 ? 4.692 6.296 5.739 1.00 95.56 82 ASP A O 1
ATOM 627 N N . LEU A 1 83 ? 4.480 4.399 4.548 1.00 96.31 83 LEU A N 1
ATOM 628 C CA . LEU A 1 83 ? 3.059 4.588 4.208 1.00 96.31 83 LEU A CA 1
ATOM 629 C C . LEU A 1 83 ? 2.196 4.596 5.472 1.00 96.31 83 LEU A C 1
ATOM 631 O O . LEU A 1 83 ? 1.365 5.481 5.659 1.00 96.31 83 LEU A O 1
ATOM 635 N N . VAL A 1 84 ? 2.400 3.604 6.339 1.00 97.69 84 VAL A N 1
ATOM 636 C CA . VAL A 1 84 ? 1.598 3.403 7.549 1.00 97.69 84 VAL A CA 1
ATOM 637 C C . VAL A 1 84 ? 1.741 4.575 8.513 1.00 97.69 84 VAL A C 1
ATOM 639 O O . VAL A 1 84 ? 0.754 4.970 9.123 1.00 97.69 84 VAL A O 1
ATOM 642 N N . ARG A 1 85 ? 2.920 5.204 8.582 1.00 96.75 85 ARG A N 1
ATOM 643 C CA . ARG A 1 85 ? 3.134 6.433 9.366 1.00 96.75 85 ARG A CA 1
ATOM 644 C C . ARG A 1 85 ? 2.379 7.659 8.851 1.00 96.75 85 ARG A C 1
ATOM 646 O O . ARG A 1 85 ? 2.209 8.603 9.616 1.00 96.75 85 ARG A O 1
ATOM 653 N N . LEU A 1 86 ? 1.980 7.685 7.578 1.00 96.31 86 LEU A N 1
ATOM 654 C CA . LEU A 1 86 ? 1.172 8.776 7.025 1.00 96.31 86 LEU A CA 1
ATOM 655 C C . LEU A 1 86 ? -0.314 8.616 7.362 1.00 96.31 86 LEU A C 1
ATOM 657 O O . LEU A 1 86 ? -1.037 9.606 7.370 1.00 96.31 86 LEU A O 1
ATOM 661 N N . LEU A 1 87 ? -0.769 7.388 7.620 1.00 96.94 87 LEU A N 1
ATOM 662 C CA . LEU A 1 87 ? -2.162 7.091 7.933 1.00 96.94 87 LEU A CA 1
ATOM 663 C C . L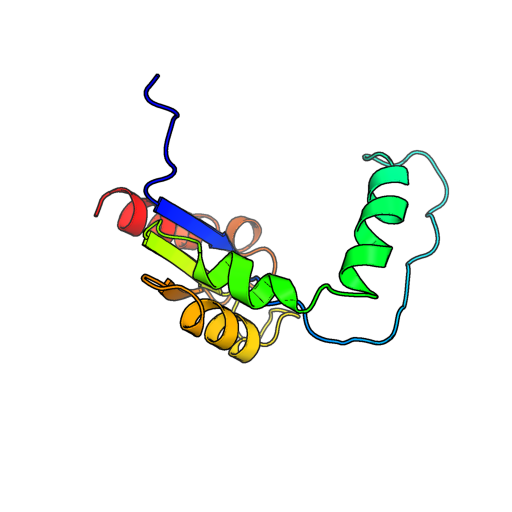EU A 1 87 ? -2.486 7.509 9.380 1.00 96.94 87 LEU A C 1
ATOM 665 O O . LEU A 1 87 ? -1.769 7.093 10.292 1.00 96.94 87 LEU A O 1
ATOM 669 N N . PRO A 1 88 ? -3.588 8.247 9.622 1.00 97.12 88 PRO A N 1
ATOM 670 C CA . PRO A 1 88 ? -4.039 8.581 10.975 1.00 97.12 88 PRO A CA 1
ATOM 671 C C . PRO A 1 88 ? -4.255 7.346 11.862 1.00 97.12 88 PRO A C 1
ATOM 673 O O . PRO A 1 88 ? -3.834 7.331 13.015 1.00 97.12 88 PRO A O 1
ATOM 676 N N . ASP A 1 89 ? -4.852 6.294 11.291 1.00 97.25 89 ASP A N 1
ATOM 677 C CA . ASP A 1 89 ? -5.161 5.031 11.969 1.00 97.25 89 ASP A CA 1
ATOM 678 C C . ASP A 1 89 ? -4.587 3.825 11.204 1.00 97.25 89 ASP A C 1
ATOM 680 O O . ASP A 1 89 ? -5.288 2.866 10.858 1.00 97.25 89 ASP A O 1
ATOM 684 N N . GLY A 1 90 ? -3.290 3.900 10.895 1.00 97.38 90 GLY A N 1
ATOM 685 C CA . GLY A 1 90 ? -2.546 2.856 10.195 1.00 97.38 90 GLY A CA 1
ATOM 686 C C . GLY A 1 90 ? -2.004 1.764 11.120 1.00 97.38 90 GLY A C 1
ATOM 687 O O . GLY A 1 90 ? -1.410 2.033 12.164 1.00 97.38 90 GLY A O 1
ATOM 688 N N . ARG A 1 91 ? -2.146 0.506 10.702 1.00 97.69 91 ARG A N 1
ATOM 689 C CA . ARG A 1 91 ? -1.497 -0.665 11.307 1.00 97.69 91 ARG A CA 1
ATOM 690 C C . ARG A 1 91 ? -0.770 -1.457 10.234 1.00 97.69 91 ARG A C 1
ATOM 692 O O . ARG A 1 91 ? -1.178 -1.446 9.077 1.00 97.69 91 ARG A O 1
ATOM 699 N N . MET A 1 92 ? 0.267 -2.186 10.626 1.00 98.19 92 MET A N 1
ATOM 700 C CA . MET A 1 92 ? 1.007 -3.067 9.728 1.00 98.19 92 MET A CA 1
ATOM 701 C C . MET A 1 92 ? 1.152 -4.453 10.341 1.00 98.19 92 MET A C 1
ATOM 703 O O . MET A 1 92 ? 1.441 -4.583 11.530 1.00 98.19 92 MET A O 1
ATOM 707 N N . VAL A 1 93 ? 1.008 -5.476 9.508 1.00 98.38 93 VAL A N 1
ATOM 708 C CA . VAL A 1 93 ? 1.428 -6.849 9.800 1.00 98.38 93 VAL A CA 1
ATOM 709 C C . VAL A 1 93 ? 2.280 -7.354 8.647 1.00 98.38 93 VAL A C 1
ATOM 711 O O . VAL A 1 93 ? 2.122 -6.901 7.515 1.00 98.38 93 VAL A O 1
ATOM 714 N N . THR A 1 94 ? 3.171 -8.301 8.917 1.00 98.44 94 THR A N 1
ATOM 715 C CA . THR A 1 94 ? 3.984 -8.936 7.878 1.00 98.44 94 THR A CA 1
ATOM 716 C C . THR A 1 94 ? 3.594 -10.399 7.745 1.00 98.44 94 THR A C 1
ATOM 718 O O . THR A 1 94 ? 3.587 -11.139 8.728 1.00 98.44 94 THR A O 1
ATOM 721 N N . VAL A 1 95 ? 3.312 -10.816 6.516 1.00 98.31 95 VAL A N 1
ATOM 722 C CA . VAL A 1 95 ? 3.208 -12.214 6.107 1.00 98.31 95 VAL A CA 1
ATOM 723 C C . VAL A 1 95 ? 4.339 -12.433 5.115 1.00 98.31 95 VAL A C 1
ATOM 725 O O . VAL A 1 95 ? 4.354 -11.830 4.047 1.00 98.31 95 VAL A O 1
ATOM 728 N N . ASP A 1 96 ? 5.325 -13.247 5.483 1.00 97.19 96 ASP A N 1
ATOM 729 C CA . ASP A 1 96 ? 6.485 -13.504 4.630 1.00 97.19 96 ASP A CA 1
ATOM 730 C C . ASP A 1 96 ? 6.070 -14.378 3.437 1.00 97.19 96 ASP A C 1
ATOM 732 O O . ASP A 1 96 ? 6.140 -15.603 3.502 1.00 97.19 96 ASP A O 1
ATOM 736 N N . ALA A 1 97 ? 5.584 -13.729 2.378 1.00 97.81 97 ALA A N 1
ATOM 737 C CA . ALA A 1 97 ? 4.902 -14.322 1.225 1.00 97.81 97 ALA A CA 1
ATOM 738 C C . ALA A 1 97 ? 5.330 -13.699 -0.121 1.00 97.81 97 ALA A C 1
ATOM 740 O O . ALA A 1 97 ? 4.930 -14.171 -1.187 1.00 97.81 97 ALA A O 1
ATOM 741 N N . GLY A 1 98 ? 6.176 -12.665 -0.096 1.00 98.06 98 GLY A N 1
ATOM 742 C CA . GLY A 1 98 ? 6.496 -11.866 -1.279 1.00 98.06 98 GLY A CA 1
ATOM 743 C C . GLY A 1 98 ? 5.356 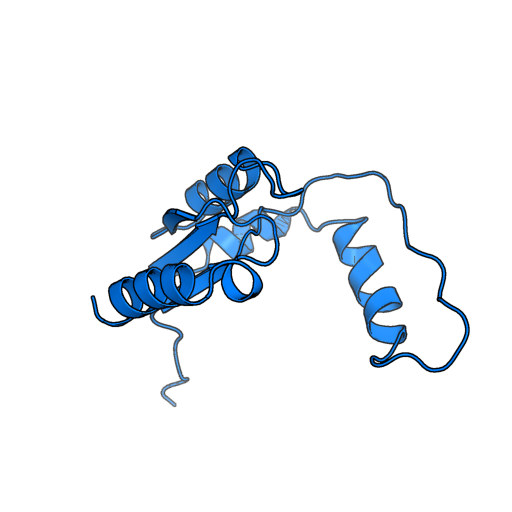-10.920 -1.669 1.00 98.06 98 GLY A C 1
ATOM 744 O O . GLY A 1 98 ? 4.502 -10.609 -0.849 1.00 98.06 98 GLY A O 1
ATOM 745 N N . HIS A 1 99 ? 5.353 -10.439 -2.916 1.00 98.00 99 HIS A N 1
ATOM 746 C CA . HIS A 1 99 ? 4.448 -9.360 -3.341 1.00 98.00 99 HIS A CA 1
ATOM 747 C C . HIS A 1 99 ? 2.961 -9.734 -3.330 1.00 98.00 99 HIS A C 1
ATOM 749 O O . HIS A 1 99 ? 2.115 -8.963 -2.895 1.00 98.00 99 HIS A O 1
ATOM 755 N N . PHE A 1 100 ? 2.646 -10.932 -3.819 1.00 97.94 100 PHE A N 1
ATOM 756 C CA . PHE A 1 100 ? 1.275 -11.418 -3.943 1.00 97.94 100 PHE A CA 1
ATOM 757 C C . PHE A 1 100 ? 0.891 -12.215 -2.694 1.00 97.94 100 PHE A C 1
ATOM 759 O O . PHE A 1 100 ? 0.709 -13.430 -2.760 1.00 97.94 100 PHE A O 1
ATOM 766 N N . VAL A 1 101 ? 0.828 -11.544 -1.544 1.00 98.56 101 VAL A N 1
ATOM 767 C CA . VAL A 1 101 ? 0.580 -12.166 -0.236 1.00 98.56 101 VAL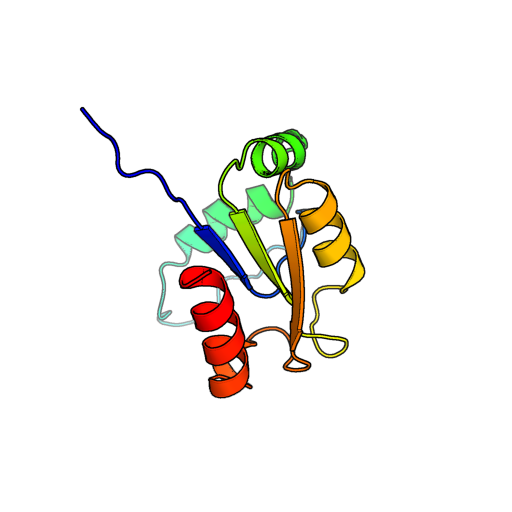 A CA 1
ATOM 768 C C . VAL A 1 101 ? -0.666 -13.049 -0.254 1.00 98.56 101 VAL A C 1
ATOM 770 O O . VAL A 1 101 ? -0.595 -14.200 0.176 1.00 98.56 101 VAL A O 1
ATOM 773 N N . HIS A 1 102 ? -1.782 -12.551 -0.790 1.00 98.19 102 HIS A N 1
ATOM 774 C CA . HIS A 1 102 ? -3.038 -13.298 -0.859 1.00 98.19 102 HIS A CA 1
ATOM 775 C C . HIS A 1 102 ? -2.940 -14.544 -1.745 1.00 98.19 102 HIS A C 1
ATOM 777 O O . HIS A 1 102 ? -3.656 -15.513 -1.513 1.00 98.19 102 HIS A O 1
ATOM 783 N N . ALA A 1 103 ? -2.088 -14.522 -2.771 1.00 98.19 103 ALA A N 1
ATOM 784 C CA . ALA A 1 103 ? -1.939 -15.632 -3.703 1.00 98.19 103 ALA A CA 1
ATOM 785 C C . ALA A 1 103 ? -0.952 -16.682 -3.177 1.00 98.19 103 ALA A C 1
ATOM 787 O O . ALA A 1 103 ? -1.182 -17.877 -3.349 1.00 98.19 103 ALA A O 1
ATOM 788 N N . THR A 1 104 ? 0.135 -16.242 -2.539 1.00 98.44 104 THR A N 1
ATOM 789 C CA . THR A 1 104 ? 1.170 -17.130 -2.000 1.00 98.44 104 THR A CA 1
ATOM 790 C C . THR A 1 104 ? 0.747 -17.754 -0.668 1.00 98.44 104 THR A C 1
ATOM 792 O O . THR A 1 104 ? 0.946 -18.947 -0.473 1.00 98.44 104 THR A O 1
ATOM 795 N N . GLU A 1 105 ? 0.153 -16.972 0.239 1.00 98.31 105 GLU A N 1
ATOM 796 C CA . GLU A 1 105 ? -0.243 -17.396 1.593 1.00 98.31 105 GLU A CA 1
ATOM 797 C C . GLU A 1 105 ? -1.713 -17.011 1.891 1.00 98.31 105 GLU A C 1
ATOM 799 O O . GLU A 1 105 ? -1.987 -16.208 2.796 1.00 98.31 105 GLU A O 1
ATOM 804 N N . PRO A 1 106 ? -2.691 -17.572 1.149 1.00 98.50 106 PRO A N 1
ATOM 805 C CA . PRO A 1 106 ? -4.099 -17.168 1.218 1.00 98.50 106 PRO A CA 1
ATOM 806 C C . PRO A 1 106 ? -4.694 -17.303 2.620 1.00 98.50 106 PRO A C 1
ATOM 808 O O . PRO A 1 106 ? -5.351 -16.384 3.106 1.00 98.50 106 PRO A O 1
ATOM 811 N N . ASP A 1 107 ? -4.424 -18.411 3.313 1.00 98.62 107 ASP A N 1
ATOM 812 C CA . ASP A 1 107 ? -4.976 -18.648 4.648 1.00 98.62 107 ASP A CA 1
ATOM 813 C C . ASP A 1 107 ? -4.427 -17.648 5.671 1.00 98.62 107 ASP A C 1
ATOM 815 O O . ASP A 1 107 ? -5.149 -17.194 6.561 1.00 98.62 107 ASP A O 1
ATOM 819 N N . ALA A 1 108 ? -3.144 -17.290 5.563 1.00 98.44 108 ALA A N 1
ATOM 820 C CA . ALA A 1 108 ? -2.543 -16.288 6.434 1.00 98.44 108 ALA A CA 1
ATOM 821 C C . ALA A 1 108 ? -3.118 -14.899 6.151 1.00 98.44 108 ALA A C 1
ATOM 823 O O . ALA A 1 108 ? -3.489 -14.202 7.098 1.00 98.44 108 ALA A O 1
ATOM 824 N N . PHE A 1 109 ? -3.254 -14.530 4.876 1.00 98.50 109 PHE A N 1
ATOM 825 C CA . PHE A 1 109 ? -3.863 -13.269 4.464 1.00 98.50 109 PHE A CA 1
ATOM 826 C C . PHE A 1 109 ? -5.313 -13.149 4.958 1.00 98.50 109 PHE A C 1
ATOM 828 O O . PHE A 1 109 ? -5.659 -12.161 5.607 1.00 98.50 109 PHE A O 1
ATOM 835 N N . ILE A 1 110 ? -6.142 -14.180 4.742 1.00 98.50 110 ILE A N 1
ATOM 836 C CA . ILE A 1 110 ? -7.549 -14.205 5.177 1.00 98.50 110 ILE A CA 1
ATOM 837 C C . ILE A 1 110 ? -7.656 -14.090 6.699 1.00 98.50 110 ILE A C 1
ATOM 839 O O . ILE A 1 110 ? -8.498 -13.339 7.185 1.00 98.50 110 ILE A O 1
ATOM 843 N N . ARG A 1 111 ? -6.795 -14.773 7.467 1.00 98.56 111 ARG A N 1
ATOM 844 C CA . ARG A 1 111 ? -6.788 -14.633 8.934 1.00 98.56 111 ARG A CA 1
ATOM 845 C C . ARG A 1 111 ? -6.550 -13.186 9.372 1.00 98.56 111 ARG A C 1
ATOM 847 O O . ARG A 1 111 ? -7.265 -12.709 10.251 1.00 98.56 111 ARG A O 1
ATOM 854 N N . GLN A 1 112 ? -5.587 -12.491 8.761 1.00 98.38 112 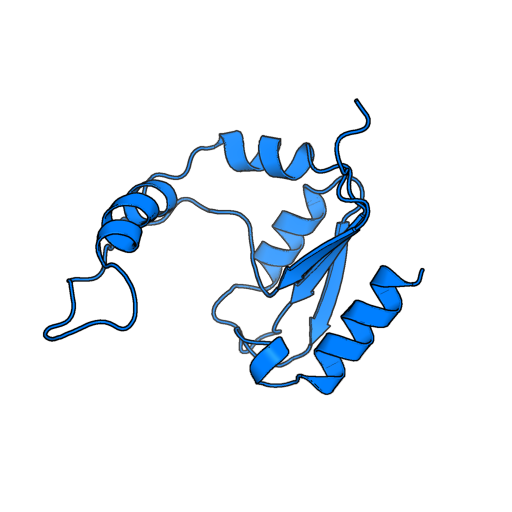GLN A N 1
ATOM 855 C CA . GLN A 1 112 ? -5.328 -11.077 9.069 1.00 98.38 112 GLN A CA 1
ATOM 856 C C . GLN A 1 112 ? -6.504 -10.187 8.653 1.00 98.38 112 GLN A C 1
ATOM 858 O O . GLN A 1 112 ? -6.927 -9.325 9.421 1.00 98.38 112 GLN A O 1
ATOM 863 N N . LEU A 1 113 ? -7.064 -10.435 7.465 1.00 97.38 113 LEU A N 1
ATOM 864 C CA . LEU A 1 113 ? -8.204 -9.696 6.932 1.00 97.38 113 LEU A CA 1
ATOM 865 C C . LEU A 1 113 ? -9.430 -9.811 7.847 1.00 97.38 113 LEU A C 1
ATOM 867 O O . LEU A 1 113 ? -9.960 -8.795 8.285 1.00 97.38 113 LEU A O 1
ATOM 871 N N . VAL A 1 114 ? -9.856 -11.032 8.176 1.00 98.06 114 VAL A N 1
ATOM 872 C CA . VAL A 1 114 ? -11.037 -11.286 9.018 1.00 98.06 114 VAL A CA 1
ATOM 873 C C . VAL A 1 114 ? -10.836 -10.714 10.418 1.00 98.06 114 VAL A C 1
ATOM 875 O O . VAL A 1 114 ? -11.678 -9.959 10.895 1.00 98.06 114 VAL A O 1
ATOM 878 N N . SER A 1 115 ? -9.679 -10.974 11.041 1.00 97.69 115 SER A N 1
ATOM 879 C CA . SER A 1 115 ? -9.376 -10.436 12.372 1.00 97.69 115 SER A CA 1
ATOM 880 C C . SER A 1 115 ? -9.437 -8.908 12.424 1.00 97.69 115 SER A C 1
ATOM 882 O O . SER A 1 115 ? -9.763 -8.355 13.471 1.00 97.69 115 SER A O 1
ATOM 884 N N . PHE A 1 116 ? -9.081 -8.223 11.337 1.00 98.19 116 PHE A N 1
ATOM 885 C CA . PHE A 1 116 ? -9.128 -6.768 11.267 1.00 98.19 116 PHE A CA 1
ATOM 886 C C . PHE A 1 116 ? -10.524 -6.228 10.948 1.00 98.19 116 PHE A C 1
ATOM 888 O O . PHE A 1 116 ? -10.927 -5.205 11.501 1.00 98.19 116 PHE A O 1
ATOM 895 N N . LEU A 1 117 ? -11.259 -6.887 10.051 1.00 96.25 117 LEU A N 1
ATOM 896 C CA . LEU A 1 117 ? -12.581 -6.430 9.628 1.00 96.25 117 LEU A CA 1
ATOM 897 C C . LEU A 1 117 ? -13.656 -6.616 10.708 1.00 96.25 117 LEU A C 1
ATOM 899 O O . LEU A 1 117 ? -14.575 -5.790 10.773 1.00 96.25 117 LEU A O 1
ATOM 903 N N . ASP A 1 118 ? -13.506 -7.640 11.552 1.00 95.38 118 ASP A N 1
ATOM 904 C CA . ASP A 1 118 ? -14.454 -7.996 12.617 1.00 95.38 118 ASP A CA 1
ATOM 905 C C . ASP A 1 118 ? -14.196 -7.285 13.958 1.00 95.38 118 ASP A C 1
ATOM 907 O O . ASP A 1 118 ? -15.062 -7.308 14.833 1.00 95.38 118 ASP A O 1
ATOM 911 N N . ALA A 1 119 ? -13.032 -6.646 14.127 1.00 86.44 119 ALA A N 1
ATOM 912 C CA . ALA A 1 119 ? -12.671 -5.869 15.320 1.00 86.44 119 ALA A CA 1
ATOM 913 C C . ALA A 1 119 ? -13.273 -4.465 15.279 1.00 86.44 119 ALA A C 1
ATOM 915 O O . ALA A 1 119 ? -13.981 -4.051 16.222 1.00 86.44 119 ALA A O 1
#

pLDDT: mean 93.17, std 8.45, range [44.09, 98.62]